Protein AF-A0A8S0V6L3-F1 (afdb_monomer_lite)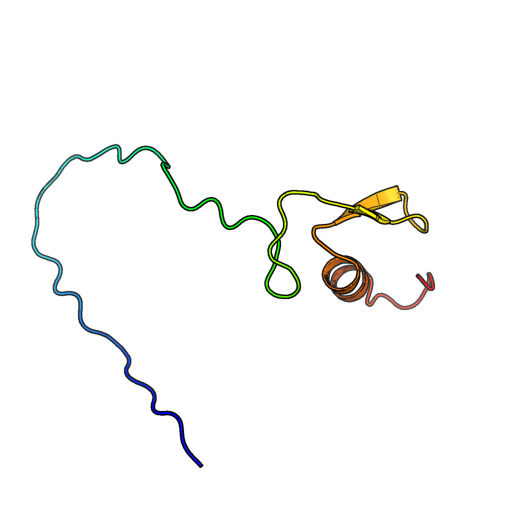

Sequence (65 aa):
MDCGLKHQMISHSSVEDEYIMDMGSENYGCSHYRRRCKIIAPCCNEIFDCRHCHNDAKVEPFMNC

pLDDT: mean 72.75, std 18.78, range [46.47, 96.31]

Foldseek 3Di:
DDDDDDDDDDDDDDDDDDPPPPPDCPQAADPVDRDNDWDQDPQPRDTGSDPVRVVVVVPDDPGDD

Organism: NCBI:txid158383

InterPro domains:
  IPR008913 Zinc finger, CHY-type [PF05495] (30-57)
  IPR008913 Zinc finger, CHY-type [PS51266] (23-65)
  IPR037274 Zinc finger, CHY-type superfamily [SSF161219] (24-61)

Structure (mmCIF, N/CA/C/O backbone):
data_AF-A0A8S0V6L3-F1
#
_entry.id   AF-A0A8S0V6L3-F1
#
loop_
_atom_site.group_PDB
_atom_site.id
_atom_site.type_symbol
_atom_site.label_atom_id
_atom_site.label_alt_id
_atom_site.label_comp_id
_atom_site.label_asym_id
_atom_site.label_entity_id
_atom_site.label_seq_id
_atom_site.pdbx_PDB_ins_code
_atom_site.Cartn_x
_atom_site.Cartn_y
_atom_site.Cartn_z
_atom_site.occupancy
_atom_site.B_iso_or_equiv
_atom_site.auth_seq_id
_atom_site.auth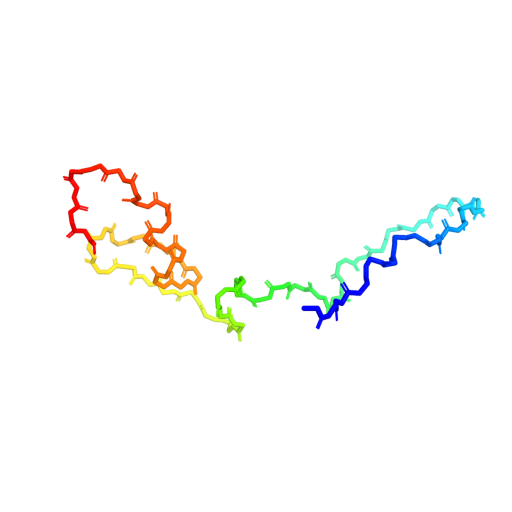_comp_id
_atom_site.auth_asym_id
_atom_site.auth_atom_id
_atom_site.pdbx_PDB_model_num
ATOM 1 N N . MET A 1 1 ? 16.451 8.151 -26.181 1.00 58.25 1 MET A N 1
ATOM 2 C CA . MET A 1 1 ? 17.460 9.228 -26.194 1.00 58.25 1 MET A CA 1
ATOM 3 C C . MET A 1 1 ? 16.701 10.491 -25.842 1.00 58.25 1 MET A C 1
ATOM 5 O O . MET A 1 1 ? 15.744 10.760 -26.544 1.00 58.25 1 MET A O 1
ATOM 9 N N . ASP A 1 2 ? 16.904 11.216 -24.759 1.00 50.16 2 ASP A N 1
ATOM 10 C CA . ASP A 1 2 ? 17.849 11.260 -23.648 1.00 50.16 2 ASP A CA 1
ATOM 11 C C . ASP A 1 2 ? 17.092 11.978 -22.505 1.00 50.16 2 ASP A C 1
ATOM 13 O O . ASP A 1 2 ? 16.259 12.840 -22.775 1.00 50.16 2 ASP A O 1
ATOM 17 N N . CYS A 1 3 ? 17.323 11.652 -21.232 1.00 57.28 3 CYS A N 1
ATOM 18 C CA . CYS A 1 3 ? 17.094 12.661 -20.196 1.00 57.28 3 CYS A CA 1
ATOM 19 C C . CYS A 1 3 ? 18.207 12.564 -19.156 1.00 57.28 3 CYS A C 1
ATOM 21 O O . CYS A 1 3 ? 18.384 11.547 -18.484 1.00 57.28 3 CYS A O 1
ATOM 23 N N . GLY A 1 4 ? 19.027 13.612 -19.137 1.00 47.72 4 GLY A N 1
ATOM 24 C CA . GLY A 1 4 ? 20.284 13.683 -18.418 1.00 47.72 4 GLY A CA 1
ATOM 25 C C . GLY A 1 4 ? 20.149 13.514 -16.909 1.00 47.72 4 GLY A C 1
ATOM 26 O O . GLY A 1 4 ? 19.336 14.164 -16.250 1.00 47.72 4 GLY A O 1
ATOM 27 N N . LEU A 1 5 ? 21.052 12.694 -16.374 1.00 64.00 5 LEU A N 1
ATOM 28 C CA . LEU A 1 5 ? 21.548 12.828 -15.015 1.00 64.00 5 LEU A CA 1
ATOM 29 C C . LEU A 1 5 ? 22.050 14.266 -14.816 1.00 64.00 5 LEU A C 1
ATOM 31 O O . LEU A 1 5 ? 22.931 14.727 -15.539 1.00 64.00 5 LEU A O 1
ATOM 35 N N . LYS A 1 6 ? 21.560 14.936 -13.777 1.00 53.03 6 LYS A N 1
ATOM 36 C CA . LYS A 1 6 ? 22.353 15.941 -13.068 1.00 53.03 6 LYS A CA 1
ATOM 37 C C . LYS A 1 6 ? 22.292 15.625 -11.584 1.00 53.03 6 LYS A C 1
ATOM 39 O O . LYS A 1 6 ? 21.321 15.915 -10.892 1.00 53.03 6 LYS A O 1
ATOM 44 N N . HIS A 1 7 ? 23.330 14.924 -11.154 1.00 48.00 7 HIS A N 1
ATOM 45 C CA . HIS A 1 7 ? 23.635 14.645 -9.763 1.00 48.00 7 HIS A CA 1
ATOM 46 C C . HIS A 1 7 ? 24.307 15.881 -9.146 1.00 48.00 7 HIS A C 1
ATOM 48 O O . HIS A 1 7 ? 25.229 16.413 -9.756 1.00 48.00 7 HIS A O 1
ATOM 54 N N . GLN A 1 8 ? 23.832 16.253 -7.948 1.00 46.47 8 GLN A N 1
ATOM 55 C CA . GLN A 1 8 ? 24.399 17.136 -6.904 1.00 46.47 8 GLN A CA 1
ATOM 56 C C . GLN A 1 8 ? 24.773 18.587 -7.238 1.00 46.47 8 GLN A C 1
ATOM 58 O O . GLN A 1 8 ? 25.360 18.854 -8.269 1.00 46.47 8 GLN A O 1
ATOM 63 N N . MET A 1 9 ? 24.460 19.509 -6.312 1.00 49.22 9 MET A N 1
ATOM 64 C CA . MET A 1 9 ? 25.430 20.216 -5.448 1.00 49.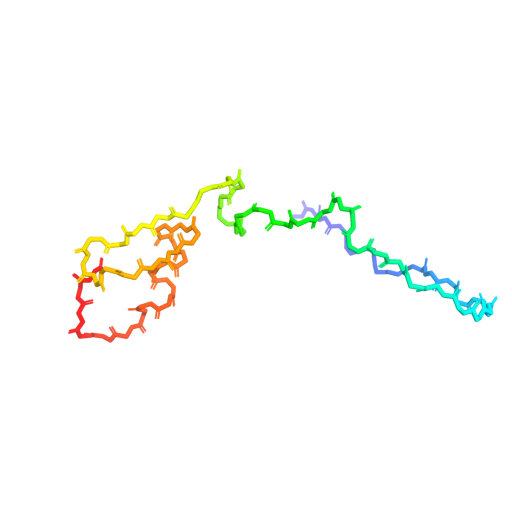22 9 MET A CA 1
ATOM 65 C C . MET A 1 9 ? 24.645 20.904 -4.303 1.00 49.22 9 MET A C 1
ATOM 67 O O . MET A 1 9 ? 23.874 21.820 -4.574 1.00 49.22 9 MET A O 1
ATOM 71 N N . ILE A 1 10 ? 24.822 20.510 -3.036 1.00 60.59 10 ILE A N 1
ATOM 72 C CA . ILE A 1 10 ? 24.490 21.378 -1.887 1.00 60.59 10 ILE A CA 1
ATOM 73 C C . ILE A 1 10 ? 25.709 21.384 -0.973 1.00 60.59 10 ILE A C 1
ATOM 75 O O . ILE A 1 10 ? 26.047 20.382 -0.347 1.00 60.59 10 ILE A O 1
ATOM 79 N N . SER A 1 11 ? 26.393 22.523 -0.971 1.00 52.59 11 SER A N 1
ATOM 80 C CA . SER A 1 11 ? 27.508 22.852 -0.093 1.00 52.59 11 SER A CA 1
ATOM 81 C C . SER A 1 11 ? 26.999 22.963 1.346 1.00 52.59 11 SER A C 1
ATOM 83 O O . SER A 1 11 ? 26.140 23.790 1.633 1.00 52.59 11 SER A O 1
ATOM 85 N N . HIS A 1 12 ? 27.509 22.121 2.243 1.00 55.34 12 HIS A N 1
ATOM 86 C CA . HIS A 1 12 ? 27.180 22.133 3.667 1.00 55.34 12 HIS A CA 1
ATOM 87 C C . HIS A 1 12 ? 28.144 23.077 4.401 1.00 55.34 12 HIS A C 1
ATOM 89 O O . HIS A 1 12 ? 29.329 22.769 4.532 1.00 55.34 12 HIS A O 1
ATOM 95 N N . SER A 1 13 ? 27.646 24.220 4.871 1.00 52.53 13 SER A N 1
ATOM 96 C CA . SER A 1 13 ? 28.322 25.071 5.854 1.00 52.53 13 SER A CA 1
ATOM 97 C C . SER A 1 13 ? 27.466 25.139 7.118 1.00 52.53 13 SER A C 1
ATOM 99 O O . SER A 1 13 ? 26.299 25.505 7.033 1.00 52.53 13 SER A O 1
ATOM 101 N N . SER A 1 14 ? 28.092 24.738 8.229 1.00 58.19 14 SER A N 1
ATOM 102 C CA . SER A 1 14 ? 27.819 24.924 9.667 1.00 58.19 14 SER A CA 1
ATOM 103 C C . SER A 1 14 ? 26.745 25.984 10.002 1.00 58.19 14 SER A C 1
ATOM 105 O O . SER A 1 14 ? 26.726 27.024 9.358 1.00 58.19 14 SER A O 1
ATOM 107 N N . VAL A 1 15 ? 25.855 25.864 10.996 1.00 50.47 15 VAL A N 1
ATOM 108 C CA . VAL A 1 15 ? 26.067 25.641 12.441 1.00 50.47 15 VAL A CA 1
ATOM 109 C C . VAL A 1 15 ? 24.690 25.338 13.102 1.00 50.47 15 VAL A C 1
ATOM 111 O O . VAL A 1 15 ? 23.713 25.985 12.753 1.00 50.47 15 VAL A O 1
ATOM 114 N N . GLU A 1 16 ? 24.669 24.344 13.999 1.00 51.88 16 GLU A N 1
ATOM 115 C CA . GLU A 1 16 ? 23.875 24.090 15.233 1.00 51.88 16 GLU A CA 1
ATOM 116 C C . GLU A 1 16 ? 22.382 24.503 15.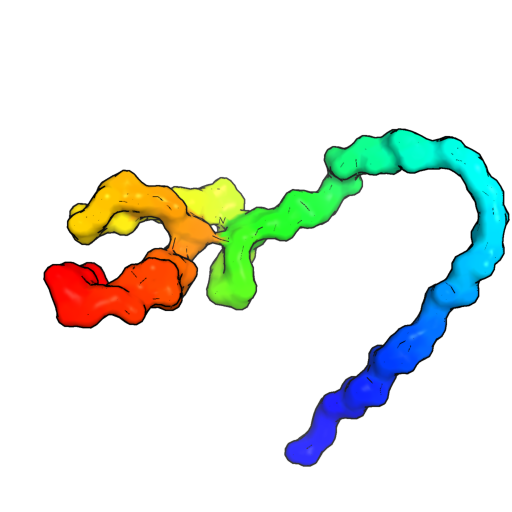395 1.00 51.88 16 GLU A C 1
ATOM 118 O O . GLU A 1 16 ? 21.990 25.650 15.215 1.00 51.88 16 GLU A O 1
ATOM 123 N N . ASP A 1 17 ? 21.617 23.512 15.891 1.00 55.59 17 ASP A N 1
ATOM 124 C CA . ASP A 1 17 ? 20.296 23.535 16.551 1.00 55.59 17 ASP A CA 1
ATOM 125 C C . ASP A 1 17 ? 19.046 23.945 15.754 1.00 55.59 17 ASP A C 1
ATOM 127 O O . ASP A 1 17 ? 18.515 25.037 15.931 1.00 55.59 17 ASP A O 1
ATOM 131 N N . GLU A 1 18 ? 18.441 22.993 15.025 1.00 48.88 18 GLU A N 1
ATOM 132 C CA . GLU A 1 18 ? 17.020 23.096 14.659 1.00 48.88 18 GLU A CA 1
ATOM 133 C C . GLU A 1 18 ? 16.261 21.762 14.777 1.00 48.88 18 GLU A C 1
ATOM 135 O O . GLU A 1 18 ? 16.405 20.830 13.985 1.00 48.88 18 GLU A O 1
ATOM 140 N N . TYR A 1 19 ? 15.366 21.715 15.764 1.00 54.59 19 TYR A N 1
ATOM 141 C CA . TYR A 1 19 ? 14.196 20.844 15.811 1.00 54.59 19 TYR A CA 1
ATOM 142 C C . TYR A 1 19 ? 13.209 21.278 14.711 1.00 54.59 19 TYR A C 1
ATOM 144 O O . TYR A 1 19 ? 12.170 21.877 14.976 1.00 54.59 19 TYR A O 1
ATOM 152 N N . ILE A 1 20 ? 13.514 21.003 13.442 1.00 59.44 20 ILE A N 1
ATOM 153 C CA . ILE A 1 20 ? 12.548 21.252 12.367 1.00 59.44 20 ILE A CA 1
ATOM 154 C C . ILE A 1 20 ? 11.443 20.202 12.480 1.00 59.44 20 ILE A C 1
ATOM 156 O O . ILE A 1 20 ? 11.602 19.048 12.084 1.00 59.44 20 ILE A O 1
ATOM 160 N N . MET A 1 21 ? 10.328 20.613 13.082 1.00 54.06 21 MET A N 1
ATOM 161 C CA . MET A 1 21 ? 9.085 19.856 13.103 1.00 54.06 21 MET A CA 1
ATOM 162 C C . MET A 1 21 ? 8.698 19.475 11.675 1.00 54.06 21 MET A C 1
ATOM 164 O O . MET A 1 21 ? 8.616 20.334 10.796 1.00 54.06 21 MET A O 1
ATOM 168 N N . ASP A 1 22 ? 8.445 18.182 11.489 1.00 54.62 22 ASP A N 1
ATOM 169 C CA . ASP A 1 22 ? 7.772 17.576 10.347 1.00 54.62 22 ASP A CA 1
ATOM 170 C C . ASP A 1 22 ? 6.516 18.386 9.975 1.00 54.62 22 ASP A C 1
ATOM 172 O O . ASP A 1 22 ? 5.455 18.255 10.580 1.00 54.62 22 ASP A O 1
ATOM 176 N N . MET A 1 23 ? 6.653 19.319 9.034 1.00 56.06 23 MET A N 1
ATOM 177 C CA . MET A 1 23 ? 5.558 20.169 8.577 1.00 56.06 23 MET A CA 1
ATOM 178 C C . MET A 1 23 ? 5.599 20.316 7.060 1.00 56.06 23 MET A C 1
ATOM 180 O O . MET A 1 23 ? 6.147 21.268 6.508 1.00 56.06 23 MET A O 1
ATOM 184 N N . GLY A 1 24 ? 4.916 19.391 6.381 1.00 52.53 24 GLY A N 1
ATOM 185 C CA . GLY A 1 24 ? 4.250 19.737 5.123 1.00 52.53 24 GLY A CA 1
ATOM 186 C C . GLY A 1 24 ? 4.596 18.910 3.893 1.00 52.53 24 GLY A C 1
ATOM 187 O O . GLY A 1 24 ? 4.197 19.287 2.793 1.00 52.53 24 GLY A O 1
ATOM 188 N N . SER A 1 25 ? 5.271 17.772 4.036 1.00 55.53 25 SER A N 1
ATOM 189 C CA . SER A 1 25 ? 5.351 16.801 2.940 1.00 55.53 25 SER A CA 1
ATOM 190 C C . SER A 1 25 ? 5.320 15.361 3.439 1.00 55.53 25 SER A C 1
ATOM 192 O O . SER A 1 25 ? 6.132 14.534 3.039 1.00 55.53 25 SER A O 1
ATOM 194 N N . GLU A 1 26 ? 4.322 15.026 4.264 1.00 60.28 26 GLU A N 1
ATOM 195 C CA . GLU A 1 26 ? 3.895 13.631 4.362 1.00 60.28 26 GLU A CA 1
ATOM 196 C C . GLU A 1 26 ? 3.561 13.174 2.938 1.00 60.28 26 GLU A C 1
ATOM 198 O O . GLU A 1 26 ? 2.580 13.618 2.330 1.00 60.28 26 GLU A O 1
ATOM 203 N N . ASN A 1 27 ? 4.439 12.362 2.350 1.00 67.69 27 ASN A N 1
ATOM 204 C CA . ASN A 1 27 ? 4.246 11.776 1.034 1.00 67.69 27 ASN A CA 1
ATOM 205 C C . ASN A 1 27 ? 3.022 10.858 1.104 1.00 67.69 27 ASN A C 1
ATOM 207 O O . ASN A 1 27 ? 3.134 9.665 1.363 1.00 67.69 27 ASN A O 1
ATOM 211 N N . TYR A 1 28 ? 1.832 11.427 0.916 1.00 80.38 28 TYR A N 1
ATOM 212 C CA . TYR A 1 28 ? 0.589 10.679 0.972 1.00 80.38 28 TYR A CA 1
ATOM 213 C C . TYR A 1 28 ? 0.471 9.768 -0.254 1.00 80.38 28 TYR A C 1
ATOM 215 O O . TYR A 1 28 ? 0.583 10.205 -1.406 1.00 80.38 28 TYR A O 1
ATOM 223 N N . GLY A 1 29 ? 0.210 8.490 0.006 1.00 88.88 29 GLY A N 1
ATOM 224 C CA . GLY A 1 29 ? 0.095 7.455 -1.012 1.00 88.88 29 GLY A CA 1
ATOM 225 C C . GLY A 1 29 ? 1.423 6.755 -1.297 1.00 88.88 29 GLY A C 1
ATOM 226 O O . GLY A 1 29 ? 2.234 6.534 -0.409 1.00 88.88 29 GLY A O 1
ATOM 227 N N . CYS A 1 30 ? 1.621 6.352 -2.547 1.00 92.94 30 CYS A N 1
ATOM 228 C CA . CYS A 1 30 ? 2.763 5.560 -3.001 1.00 92.94 30 CYS A CA 1
ATOM 229 C C . CYS A 1 30 ? 3.230 6.027 -4.388 1.00 92.94 30 CYS A C 1
ATOM 231 O O . CYS A 1 30 ? 2.601 6.887 -5.008 1.00 92.94 30 CYS A O 1
ATOM 233 N N . SER A 1 31 ? 4.302 5.422 -4.908 1.00 93.00 31 SER 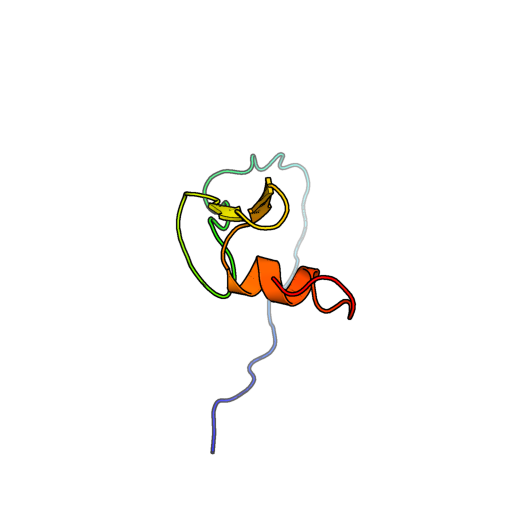A N 1
ATOM 234 C CA . SER A 1 31 ? 4.779 5.635 -6.286 1.00 93.00 31 SER A CA 1
ATOM 235 C C . SER A 1 31 ? 3.704 5.365 -7.344 1.00 93.00 31 SER A C 1
ATOM 237 O O . SER A 1 31 ? 3.730 5.966 -8.414 1.00 93.00 31 SER A O 1
ATOM 239 N N . HIS A 1 32 ? 2.744 4.488 -7.039 1.00 93.25 32 HIS A N 1
ATOM 240 C CA . HIS A 1 32 ? 1.665 4.125 -7.949 1.00 93.25 32 HIS A CA 1
ATOM 241 C C . HIS A 1 32 ? 0.518 5.145 -7.942 1.00 93.25 32 HIS A C 1
ATOM 243 O O . HIS A 1 32 ? 0.052 5.534 -9.008 1.00 93.25 32 HIS A O 1
ATOM 249 N N . TYR A 1 33 ? 0.061 5.583 -6.758 1.00 91.88 33 TYR A N 1
ATOM 250 C CA . TYR A 1 33 ? -1.054 6.526 -6.583 1.00 91.88 33 TYR A CA 1
ATOM 251 C C . TYR A 1 33 ? -0.786 7.539 -5.477 1.00 91.88 33 TYR A C 1
ATOM 253 O O . TYR A 1 33 ? -0.437 7.169 -4.358 1.00 91.88 33 TYR A O 1
ATOM 261 N N . ARG A 1 34 ? -1.093 8.810 -5.751 1.00 91.69 34 ARG A N 1
ATOM 262 C CA . ARG A 1 34 ? -0.988 9.912 -4.788 1.00 91.69 34 ARG A CA 1
ATOM 263 C C . ARG A 1 34 ? -2.366 10.260 -4.217 1.00 91.69 34 ARG A C 1
ATOM 265 O O . ARG A 1 34 ? -3.070 11.126 -4.728 1.00 91.69 34 ARG A O 1
ATOM 272 N N . ARG A 1 35 ? -2.785 9.530 -3.181 1.00 90.62 35 ARG A N 1
ATOM 273 C CA . ARG A 1 35 ? -4.097 9.674 -2.521 1.00 90.62 35 ARG A CA 1
ATOM 274 C C . ARG A 1 35 ? -3.954 9.626 -1.003 1.00 90.62 35 ARG A C 1
ATOM 276 O O . ARG A 1 35 ? -3.012 9.033 -0.495 1.00 90.62 35 ARG A O 1
ATOM 283 N N . ARG A 1 36 ? -4.905 10.229 -0.286 1.00 91.62 36 ARG A N 1
ATOM 284 C CA . ARG A 1 36 ? -4.909 10.316 1.189 1.00 91.62 36 ARG A CA 1
ATOM 285 C C . ARG A 1 36 ? -5.674 9.177 1.875 1.00 91.62 36 ARG A C 1
ATOM 287 O O . ARG A 1 36 ? -6.010 9.283 3.047 1.00 91.62 36 ARG A O 1
ATOM 294 N N . CYS A 1 37 ? -5.986 8.108 1.145 1.00 91.94 37 CYS A N 1
ATOM 295 C CA . CYS A 1 37 ? -6.644 6.925 1.687 1.00 91.94 37 CYS A CA 1
ATOM 296 C C . CYS A 1 37 ? -5.829 5.666 1.393 1.00 91.94 37 CYS A C 1
ATOM 298 O O . CYS A 1 37 ? -5.249 5.514 0.314 1.00 91.94 37 CYS A O 1
ATOM 300 N N . LYS A 1 38 ? -5.836 4.748 2.359 1.00 94.31 38 LYS A N 1
ATOM 301 C CA . LYS A 1 38 ? -5.365 3.375 2.191 1.00 94.31 38 LYS A CA 1
ATOM 302 C C . LYS A 1 38 ? -6.569 2.480 1.880 1.00 94.31 38 LYS A C 1
ATOM 304 O O . LYS A 1 38 ? -7.698 2.811 2.238 1.00 94.31 38 LYS A O 1
ATOM 309 N N . ILE A 1 39 ? -6.344 1.380 1.173 1.00 94.69 39 ILE A N 1
ATOM 310 C CA . ILE A 1 39 ? -7.363 0.362 0.894 1.00 94.69 39 ILE A CA 1
ATOM 311 C C . ILE A 1 39 ? -7.162 -0.837 1.806 1.00 94.69 39 ILE A C 1
ATOM 313 O O . ILE A 1 39 ? -6.032 -1.157 2.157 1.00 94.69 39 ILE A O 1
ATOM 317 N N . ILE A 1 40 ? -8.255 -1.518 2.129 1.00 96.31 40 ILE A N 1
ATOM 318 C CA . ILE A 1 40 ? -8.217 -2.851 2.727 1.00 96.31 40 ILE A CA 1
ATOM 319 C C . ILE A 1 40 ? -8.328 -3.853 1.578 1.00 96.31 40 ILE A C 1
ATOM 321 O O . ILE A 1 40 ? -9.271 -3.779 0.786 1.00 96.31 40 ILE A O 1
ATOM 325 N N . ALA A 1 41 ? -7.361 -4.755 1.450 1.00 93.88 41 ALA A N 1
ATOM 326 C CA . ALA A 1 41 ? -7.396 -5.803 0.440 1.00 93.88 41 ALA A CA 1
ATOM 327 C C . ALA A 1 41 ? -8.427 -6.874 0.845 1.00 93.88 41 ALA A C 1
ATOM 329 O O . ALA A 1 41 ? -8.302 -7.451 1.923 1.00 93.88 41 ALA A O 1
ATOM 330 N N . PRO A 1 42 ? -9.435 -7.189 0.012 1.00 89.56 42 PRO A N 1
ATOM 331 C CA . PRO A 1 42 ? -10.487 -8.136 0.388 1.00 89.56 42 PRO A CA 1
ATOM 332 C C . PRO A 1 42 ? -10.003 -9.591 0.487 1.00 89.56 42 PRO A C 1
ATOM 334 O O . PRO A 1 42 ? -10.702 -10.410 1.068 1.00 89.56 42 PRO A O 1
ATOM 337 N N . CYS A 1 43 ? -8.837 -9.926 -0.076 1.00 90.00 43 CYS A N 1
ATOM 338 C CA . CYS A 1 43 ? -8.305 -11.291 -0.059 1.00 90.00 43 CYS A CA 1
ATOM 339 C C . CYS A 1 43 ? -7.564 -11.657 1.241 1.00 90.00 43 CYS A C 1
ATOM 341 O O . CYS A 1 43 ? -7.488 -12.830 1.586 1.00 90.00 43 CYS A O 1
ATOM 343 N N . CYS A 1 44 ? -7.010 -10.671 1.953 1.00 91.25 44 CYS A N 1
ATOM 344 C CA . CYS A 1 44 ? -6.186 -10.884 3.150 1.00 91.25 44 CYS A CA 1
ATOM 345 C C . CYS A 1 44 ? -6.520 -9.926 4.304 1.00 91.25 44 CYS A C 1
ATOM 347 O O . CYS A 1 44 ? -5.917 -10.015 5.368 1.00 91.25 44 CYS A O 1
ATOM 349 N N . ASN A 1 45 ? -7.473 -9.008 4.104 1.00 92.25 45 ASN A N 1
ATOM 350 C CA . ASN A 1 45 ? -7.913 -7.994 5.067 1.00 92.25 45 ASN A CA 1
ATOM 351 C C . ASN A 1 45 ? -6.800 -7.055 5.575 1.00 92.25 45 ASN A C 1
ATOM 353 O O . ASN A 1 45 ? -6.977 -6.365 6.578 1.00 92.25 45 ASN A O 1
ATOM 357 N N . GLU A 1 46 ? -5.682 -6.972 4.854 1.00 94.25 46 GLU A N 1
ATOM 358 C CA . GLU A 1 46 ? -4.552 -6.094 5.164 1.00 94.25 46 GLU A CA 1
ATOM 359 C C . GLU A 1 46 ? -4.691 -4.712 4.498 1.00 94.25 46 GLU A C 1
ATOM 361 O O . GLU A 1 46 ? -5.402 -4.542 3.503 1.00 94.25 46 GLU A O 1
ATOM 366 N N . ILE A 1 47 ? -4.007 -3.705 5.053 1.00 95.38 47 ILE A N 1
ATOM 367 C CA . ILE A 1 47 ? -4.095 -2.302 4.623 1.00 95.38 47 ILE A CA 1
ATOM 368 C C . ILE A 1 47 ? -2.920 -1.943 3.705 1.00 95.38 47 ILE A C 1
ATOM 370 O O . ILE A 1 47 ? -1.765 -2.069 4.099 1.00 95.38 47 ILE A O 1
ATOM 374 N N . PHE A 1 48 ? -3.210 -1.387 2.525 1.00 95.19 48 PHE A N 1
ATOM 375 C CA . PHE A 1 48 ? -2.203 -0.966 1.544 1.00 95.19 48 PHE A CA 1
ATOM 376 C C . PHE A 1 48 ? -2.481 0.418 0.966 1.00 95.19 48 PHE A C 1
ATOM 378 O O . PHE A 1 48 ? -3.629 0.838 0.822 1.00 95.19 48 PHE A O 1
ATOM 385 N N . ASP A 1 49 ? -1.432 1.114 0.524 1.00 95.25 49 ASP A N 1
ATOM 386 C CA . ASP A 1 49 ? -1.584 2.389 -0.186 1.00 95.25 49 ASP A CA 1
ATOM 387 C C . ASP A 1 49 ? -2.283 2.225 -1.544 1.00 95.25 49 ASP A C 1
ATOM 389 O O . ASP A 1 49 ? -3.048 3.100 -1.963 1.00 95.25 49 ASP A O 1
ATOM 393 N N . CYS A 1 50 ? -2.105 1.086 -2.227 1.00 94.75 50 CYS A N 1
ATOM 394 C CA . CYS A 1 50 ? -2.822 0.729 -3.454 1.00 94.75 50 CYS A CA 1
ATOM 395 C C . CYS A 1 50 ? -2.793 -0.772 -3.767 1.00 94.75 50 CYS A C 1
ATOM 397 O O . CYS A 1 50 ? -2.085 -1.533 -3.114 1.00 94.75 50 CYS A O 1
ATOM 399 N N . ARG A 1 51 ? -3.535 -1.186 -4.809 1.00 93.69 51 ARG A N 1
ATOM 400 C CA . ARG A 1 51 ? -3.551 -2.585 -5.274 1.00 93.69 51 ARG A CA 1
ATOM 401 C C . ARG A 1 51 ? -2.187 -3.065 -5.785 1.00 93.69 51 ARG A C 1
ATOM 403 O O . ARG A 1 51 ? -1.872 -4.230 -5.631 1.00 93.69 51 ARG A O 1
ATOM 410 N N . HIS A 1 52 ? -1.383 -2.174 -6.370 1.00 94.06 52 HIS A N 1
ATOM 411 C CA . HIS A 1 52 ? -0.045 -2.524 -6.855 1.00 94.06 52 HIS A CA 1
ATOM 412 C C . HIS A 1 52 ? 0.902 -2.781 -5.682 1.00 94.06 52 HIS A C 1
ATOM 414 O O . HIS A 1 52 ? 1.524 -3.827 -5.641 1.00 94.06 52 HIS A O 1
ATOM 420 N N . CYS A 1 53 ? 0.881 -1.922 -4.656 1.00 93.69 53 CYS A N 1
ATOM 421 C CA . CYS A 1 53 ? 1.614 -2.160 -3.410 1.00 93.69 53 CYS A CA 1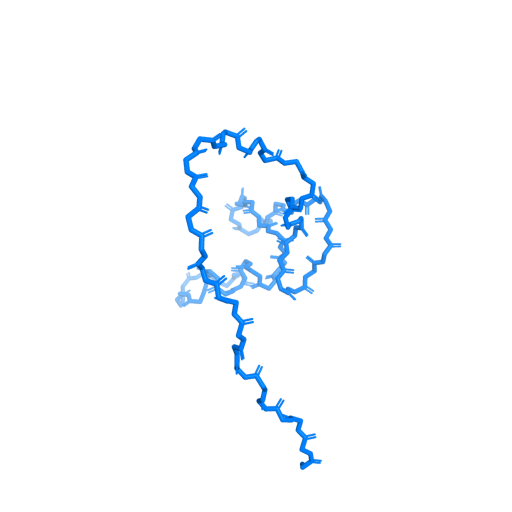
ATOM 422 C C . CYS A 1 53 ? 1.190 -3.461 -2.718 1.00 93.69 53 CYS A C 1
ATOM 424 O O . CYS A 1 53 ? 2.028 -4.139 -2.139 1.00 93.69 53 CYS A O 1
ATOM 426 N N . HIS A 1 54 ? -0.100 -3.802 -2.776 1.00 93.06 54 HIS A N 1
ATOM 427 C CA . HIS A 1 54 ? -0.581 -5.098 -2.309 1.00 93.06 54 HIS A CA 1
ATOM 428 C C . HIS A 1 54 ? 0.045 -6.246 -3.118 1.00 93.06 54 HIS A C 1
ATOM 430 O O . HIS A 1 54 ? 0.647 -7.137 -2.529 1.00 93.06 54 HIS A O 1
ATOM 436 N N . ASN A 1 55 ? -0.045 -6.210 -4.450 1.00 89.06 55 ASN A N 1
ATOM 437 C CA . ASN A 1 55 ? 0.483 -7.279 -5.298 1.00 89.06 55 ASN A CA 1
ATOM 438 C C . ASN A 1 55 ? 2.001 -7.433 -5.140 1.00 89.06 55 ASN A C 1
ATOM 440 O O . ASN A 1 55 ? 2.463 -8.556 -4.995 1.00 89.06 55 ASN A O 1
ATOM 444 N N . ASP A 1 56 ? 2.752 -6.330 -5.093 1.00 90.56 56 ASP A N 1
ATOM 445 C CA . ASP A 1 56 ? 4.211 -6.324 -4.916 1.00 90.56 56 ASP A CA 1
ATOM 446 C C . ASP A 1 56 ? 4.635 -6.944 -3.572 1.00 90.56 56 ASP A C 1
ATOM 448 O O . ASP A 1 56 ? 5.659 -7.617 -3.490 1.00 90.56 56 ASP A O 1
ATOM 452 N N . ALA A 1 57 ? 3.841 -6.745 -2.515 1.00 88.38 57 ALA A N 1
ATOM 453 C CA . ALA A 1 57 ? 4.085 -7.333 -1.197 1.00 88.38 57 ALA A CA 1
ATOM 454 C C . ALA A 1 57 ? 3.661 -8.810 -1.103 1.00 88.38 57 ALA A C 1
ATOM 456 O O . ALA A 1 57 ? 4.120 -9.526 -0.214 1.00 88.38 57 ALA A O 1
ATOM 457 N N . LYS A 1 58 ? 2.761 -9.256 -1.987 1.00 82.06 58 LYS A N 1
ATOM 458 C CA . LYS A 1 58 ? 2.190 -10.609 -2.016 1.00 82.06 58 LYS A CA 1
ATOM 459 C C . LYS A 1 58 ? 2.704 -11.451 -3.185 1.00 82.06 58 LYS A C 1
ATOM 461 O O . LYS A 1 58 ? 2.083 -12.464 -3.487 1.00 82.06 58 LYS A O 1
ATOM 466 N N . VAL A 1 59 ? 3.831 -11.088 -3.814 1.00 69.69 59 VAL A N 1
ATOM 467 C CA . VAL A 1 59 ? 4.548 -11.923 -4.807 1.00 69.69 59 VAL A CA 1
ATOM 468 C C . VAL A 1 59 ? 5.169 -13.157 -4.124 1.00 69.69 59 VAL A C 1
ATOM 470 O O . VAL A 1 59 ? 6.362 -13.410 -4.211 1.00 69.69 59 VAL A O 1
ATOM 473 N N . GLU A 1 60 ? 4.348 -13.927 -3.415 1.00 58.06 60 GLU A N 1
ATOM 474 C CA . GLU A 1 60 ? 4.663 -15.197 -2.778 1.00 58.06 60 GLU A CA 1
ATOM 475 C C . GLU A 1 60 ? 3.608 -16.226 -3.227 1.00 58.06 60 GLU A C 1
ATOM 477 O O . GLU A 1 60 ? 2.409 -15.931 -3.253 1.00 58.06 60 GLU A O 1
ATOM 482 N N . PRO A 1 61 ? 4.005 -17.445 -3.626 1.00 56.81 61 PRO A N 1
ATOM 483 C CA . PRO A 1 61 ? 3.364 -18.146 -4.740 1.00 56.81 61 PRO A CA 1
ATOM 484 C C . PRO A 1 61 ? 2.085 -18.929 -4.398 1.00 56.81 61 PRO A C 1
ATOM 486 O O . PRO A 1 61 ? 1.659 -19.749 -5.208 1.00 56.81 61 PRO A O 1
ATOM 489 N N . PHE A 1 62 ? 1.469 -18.747 -3.224 1.00 55.06 62 PHE A N 1
ATOM 490 C CA . PHE A 1 62 ? 0.433 -19.683 -2.743 1.00 55.06 62 PHE A CA 1
ATOM 491 C C . PHE A 1 62 ? -0.820 -19.066 -2.120 1.00 55.06 62 PHE A C 1
ATOM 493 O O . PHE A 1 62 ? -1.582 -19.764 -1.454 1.00 55.06 62 PHE A O 1
ATOM 500 N N . MET A 1 63 ? -1.109 -17.799 -2.394 1.00 55.44 63 MET A N 1
ATOM 501 C CA . MET A 1 63 ? -2.483 -17.308 -2.324 1.00 55.44 63 MET A CA 1
ATOM 502 C C . MET A 1 63 ? -2.674 -16.237 -3.384 1.00 55.44 63 MET A C 1
ATOM 504 O O . MET A 1 63 ? -2.184 -15.122 -3.257 1.00 55.44 63 MET A O 1
ATOM 508 N N . ASN A 1 64 ? -3.389 -16.609 -4.439 1.00 54.59 64 ASN A N 1
ATOM 509 C CA . ASN A 1 64 ? -3.854 -15.726 -5.497 1.00 54.59 64 ASN A CA 1
ATOM 510 C C . ASN A 1 64 ? -4.873 -14.717 -4.948 1.00 54.59 64 ASN A C 1
ATOM 512 O O . ASN A 1 64 ? -6.089 -14.882 -5.076 1.00 54.59 64 ASN A O 1
ATOM 516 N N . CYS A 1 65 ? -4.334 -13.669 -4.341 1.00 56.56 65 CYS A N 1
ATOM 517 C CA . CYS A 1 65 ? -4.759 -12.324 -4.659 1.00 56.56 65 CYS A CA 1
ATOM 518 C C . CYS A 1 65 ? -4.116 -11.899 -6.003 1.00 56.56 65 CYS A C 1
ATOM 520 O O . CYS A 1 65 ? -4.755 -11.106 -6.718 1.00 56.56 65 CYS A O 1
#

Radius of gyration: 19.41 Å; chains: 1; bounding box: 39×45×43 Å

Secondary structure (DSSP, 8-state):
-----------------------S----S-SS---S-PEEPTTT--EESSHHHHHHHT-STTS--